Protein AF-A0A6V8NUE0-F1 (afdb_monomer)

Solvent-accessible surface area (backbone atoms only — not comparable to full-atom values): 4497 Å² total; per-residue (Å²): 107,69,63,30,53,58,52,41,49,74,82,45,57,68,78,45,76,45,75,40,62,42,58,65,71,73,71,50,59,92,88,49,55,42,36,31,42,36,30,23,68,68,75,48,73,69,52,53,50,49,45,53,56,30,35,48,68,51,20,56,87,74,78,40,58,53,48,76,47,79,44,26,51,64,68,73,74,108

Organism: NCBI:txid2754717

Mean predicted aligned error: 2.39 Å

Secondary structure (DSSP, 8-state):
-HHHHHHHTTTS-EEEEEEEHHHHHT---TT--EEEEEEES---HHHHHHHHHHHHHHHGGGT--EEEEEEEHHHHH-

Foldseek 3Di:
DVQLQVQLVVPWAWPDKDWDDCVVVVNDDPPDAIEIETETQDDDPVSVVSSVVSQCVVCVVVVHHYDYDYDYPVRVVD

Sequence (78 aa):
MERFRNLVSKRVRVHQVRVFGSRARGNATEESDLDVLIVVDYLNHLIEKYISDCVWEAGFPDDVVVMPIAISLDTLRN

Nearest PDB structures (foldseek):
  8xeo-assembly1_A  TM=7.781E-01  e=8.178E-03  Legionella pneumophila
  8xeh-assembly1_E  TM=7.929E-01  e=1.151E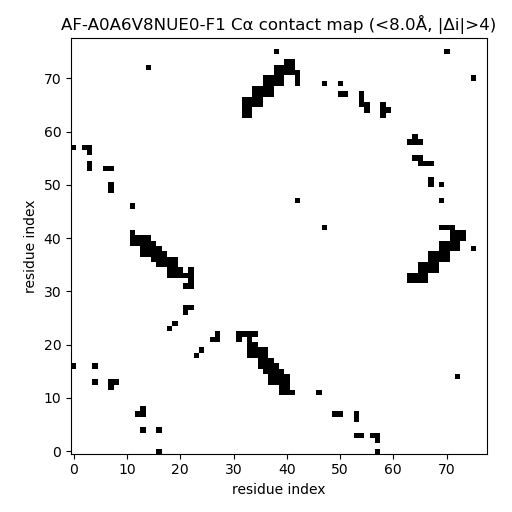-02  Legionella pneumophila
  9g6k-assembly1_UC  TM=6.075E-01  e=1.654E-01  Toxoplasma gondii
  6wuq-assembly1_B  TM=6.779E-01  e=4.937E-01  Streptomyces sp.
  7pnw-assembly1_C  TM=7.275E-01  e=2.074E+00  Mus musculus

pLDDT: mean 96.21, std 3.4, range [72.69, 98.69]

Radius of gyration: 12.41 Å; Cα contacts (8 Å, |Δi|>4): 120; chains: 1; bounding box: 27×30×32 Å

InterPro domains:
  IPR002934 Polymerase, nucleotidyl transferase domain [PF01909] (2-67)
  IPR043519 Nucleotidyltransferase superfamily [G3DSA:3.30.460.10] (1-74)
  IPR043519 Nucleotidyltransferase superfamily [SSF81301] (1-65)
  IPR052548 Type VII toxin-antitoxin system antitoxin [PTHR33933] (5-78)

Structure (mmCIF, N/CA/C/O backbone):
data_AF-A0A6V8NUE0-F1
#
_entry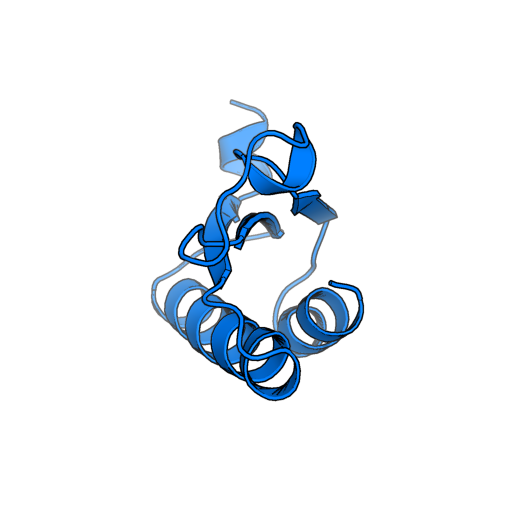.id   AF-A0A6V8NUE0-F1
#
loop_
_atom_site.group_PDB
_atom_site.id
_atom_site.type_symbol
_atom_site.label_atom_id
_atom_site.label_alt_id
_atom_site.label_comp_id
_atom_site.label_asym_id
_atom_site.label_entity_id
_atom_site.label_seq_id
_atom_site.pdbx_PDB_ins_code
_atom_site.Cartn_x
_atom_site.Cartn_y
_atom_site.Cartn_z
_atom_site.occupancy
_atom_site.B_iso_or_equiv
_atom_site.auth_seq_id
_atom_site.auth_comp_id
_atom_site.auth_asym_id
_atom_site.auth_atom_id
_atom_site.pdbx_PDB_model_num
ATOM 1 N N . MET A 1 1 ? -2.719 -4.046 -8.325 1.00 89.25 1 MET A N 1
ATOM 2 C CA . MET A 1 1 ? -3.422 -3.163 -7.353 1.00 89.25 1 MET A CA 1
ATOM 3 C C . MET A 1 1 ? -4.721 -3.739 -6.804 1.00 89.25 1 MET A C 1
ATOM 5 O O . MET A 1 1 ? -4.994 -3.556 -5.624 1.00 89.25 1 M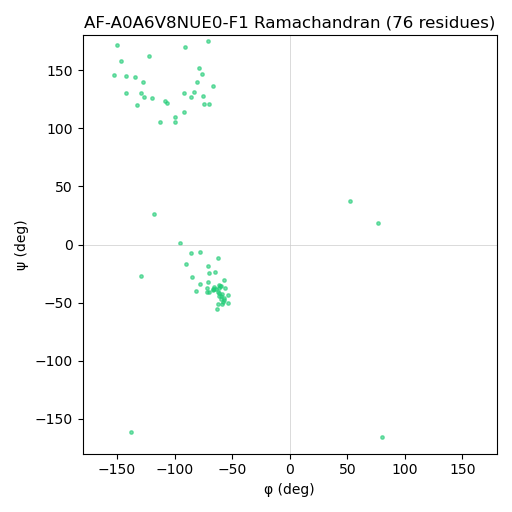ET A O 1
ATOM 9 N N . GLU A 1 2 ? -5.508 -4.464 -7.599 1.00 93.81 2 GLU A N 1
ATOM 10 C CA . GLU A 1 2 ? -6.719 -5.131 -7.096 1.00 93.81 2 GLU A CA 1
ATOM 11 C C . GLU A 1 2 ? -6.418 -6.135 -5.970 1.00 93.81 2 GLU A C 1
ATOM 13 O O . GLU A 1 2 ? -7.066 -6.097 -4.927 1.00 93.81 2 GLU A O 1
ATOM 18 N N . ARG A 1 3 ? -5.349 -6.938 -6.108 1.00 95.62 3 ARG A N 1
ATOM 19 C CA . ARG A 1 3 ? -4.855 -7.814 -5.031 1.00 95.62 3 ARG A CA 1
ATOM 20 C C . ARG A 1 3 ? -4.585 -7.049 -3.734 1.00 95.62 3 ARG A C 1
ATOM 22 O O . ARG A 1 3 ? -5.089 -7.443 -2.691 1.00 95.62 3 ARG A O 1
ATOM 29 N N . PHE A 1 4 ? -3.842 -5.942 -3.806 1.00 97.69 4 PHE A N 1
ATOM 30 C CA . PHE A 1 4 ? -3.552 -5.094 -2.646 1.00 97.69 4 PHE A CA 1
ATOM 31 C C . PHE A 1 4 ? -4.837 -4.589 -1.975 1.00 97.69 4 PHE A C 1
ATOM 33 O O . PHE A 1 4 ? -5.008 -4.757 -0.768 1.00 97.69 4 PHE A O 1
ATOM 40 N N . ARG A 1 5 ? -5.790 -4.066 -2.762 1.00 98.25 5 ARG A N 1
ATOM 41 C CA . ARG A 1 5 ? -7.099 -3.636 -2.249 1.00 98.25 5 ARG A CA 1
ATOM 42 C C . ARG A 1 5 ? -7.827 -4.770 -1.531 1.00 98.25 5 ARG A C 1
ATOM 44 O O . ARG A 1 5 ? -8.346 -4.555 -0.437 1.00 98.25 5 ARG A O 1
ATOM 51 N N . ASN A 1 6 ? -7.858 -5.956 -2.133 1.00 98.25 6 ASN A N 1
ATOM 52 C CA . ASN A 1 6 ? -8.542 -7.123 -1.584 1.00 98.25 6 ASN A CA 1
ATOM 53 C C . ASN A 1 6 ? -7.890 -7.613 -0.290 1.00 98.25 6 ASN A C 1
ATOM 55 O O . ASN A 1 6 ? -8.606 -7.998 0.629 1.00 98.25 6 ASN A O 1
ATOM 59 N N . LEU A 1 7 ? -6.558 -7.573 -0.193 1.00 98.31 7 LEU A N 1
ATOM 60 C CA . LEU A 1 7 ? -5.837 -7.905 1.034 1.00 98.31 7 LEU A CA 1
ATOM 61 C C . LEU A 1 7 ? -6.200 -6.931 2.155 1.00 98.31 7 LEU A C 1
ATOM 63 O O . LEU A 1 7 ? -6.719 -7.370 3.175 1.00 98.31 7 LEU A O 1
ATOM 67 N N . VAL A 1 8 ? -6.045 -5.623 1.938 1.00 98.50 8 VAL A N 1
ATOM 68 C CA . VAL A 1 8 ? -6.331 -4.611 2.970 1.00 98.50 8 VAL A CA 1
ATOM 69 C C . VAL A 1 8 ? -7.803 -4.645 3.408 1.00 98.50 8 VAL A C 1
ATOM 71 O O . VAL A 1 8 ? -8.103 -4.563 4.603 1.00 98.50 8 VAL A O 1
ATOM 74 N N . SER A 1 9 ? -8.720 -4.879 2.463 1.00 98.44 9 SER A N 1
ATOM 75 C CA . SER A 1 9 ? -10.166 -4.956 2.725 1.00 98.44 9 SER A CA 1
ATOM 76 C C . SER A 1 9 ? -10.576 -6.098 3.664 1.00 98.44 9 SER A C 1
ATOM 78 O O . SER A 1 9 ? -11.709 -6.109 4.139 1.00 98.44 9 SER A O 1
ATOM 80 N N . LYS A 1 10 ? -9.681 -7.048 3.975 1.00 98.31 10 LYS A N 1
ATOM 81 C CA . LYS A 1 10 ? -9.947 -8.110 4.961 1.00 98.31 10 LYS A CA 1
ATOM 82 C C . LYS A 1 10 ? -9.993 -7.603 6.406 1.00 98.31 10 LYS A C 1
ATOM 84 O O . LYS A 1 10 ? -10.496 -8.326 7.261 1.00 98.31 10 LYS A O 1
ATOM 89 N N . ARG A 1 11 ? -9.443 -6.417 6.708 1.00 98.12 11 ARG A N 1
ATOM 90 C CA . ARG A 1 11 ? -9.400 -5.871 8.084 1.00 98.12 11 ARG A CA 1
ATOM 91 C C . ARG A 1 11 ? -9.920 -4.449 8.228 1.00 98.12 11 ARG A C 1
ATOM 93 O O . ARG A 1 11 ? -10.351 -4.082 9.315 1.00 98.12 11 ARG A O 1
ATOM 100 N N . VAL A 1 12 ? -9.845 -3.650 7.171 1.00 98.06 12 VAL A N 1
ATOM 101 C CA . VAL A 1 12 ? -10.174 -2.225 7.220 1.00 98.06 12 VAL A CA 1
ATOM 102 C C . VAL A 1 12 ? -10.890 -1.823 5.935 1.00 98.06 12 VAL A C 1
ATOM 104 O O . VAL A 1 12 ? -10.612 -2.375 4.866 1.00 98.06 12 VAL A O 1
ATOM 107 N N . ARG A 1 13 ? -11.848 -0.896 6.008 1.00 98.44 13 ARG A N 1
ATOM 108 C CA . ARG A 1 13 ? -12.631 -0.520 4.828 1.00 98.44 13 ARG A CA 1
ATOM 109 C C . ARG A 1 13 ? -11.783 0.350 3.907 1.00 98.44 13 ARG A C 1
ATOM 111 O O . ARG A 1 13 ? -11.376 1.442 4.281 1.00 98.44 13 ARG A O 1
ATOM 118 N N . VAL A 1 14 ? -11.589 -0.090 2.664 1.00 98.50 14 VAL A N 1
ATOM 119 C CA . VAL A 1 14 ? -10.845 0.679 1.655 1.00 98.50 14 VAL A CA 1
ATOM 120 C C . VAL A 1 14 ? -11.781 1.557 0.8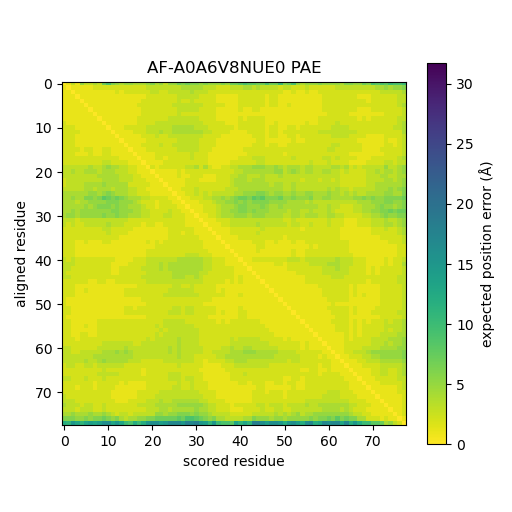25 1.00 98.50 14 VAL A C 1
ATOM 122 O O . VAL A 1 14 ? -12.576 1.067 0.016 1.00 98.50 14 VAL A O 1
ATOM 125 N N . HIS A 1 15 ? -11.638 2.870 0.961 1.00 98.12 15 HIS A N 1
ATOM 126 C CA . HIS A 1 15 ? -12.394 3.861 0.196 1.00 98.12 15 HIS A CA 1
ATOM 127 C C . HIS A 1 15 ? -11.808 4.096 -1.193 1.00 98.12 15 HIS A C 1
ATOM 129 O O . HIS A 1 15 ? -12.556 4.201 -2.163 1.00 98.12 15 HIS A O 1
ATOM 135 N N . GLN A 1 16 ? -10.482 4.133 -1.309 1.00 97.56 16 GLN A N 1
ATOM 136 C CA . GLN A 1 16 ? -9.805 4.429 -2.567 1.00 97.56 16 GLN A CA 1
ATOM 137 C C . GLN A 1 16 ? -8.425 3.778 -2.602 1.00 97.56 16 GLN A C 1
ATOM 139 O O . GLN A 1 16 ? -7.745 3.700 -1.584 1.00 97.56 16 GLN A O 1
ATOM 144 N N . VAL A 1 17 ? -8.014 3.347 -3.794 1.00 97.69 17 VAL A N 1
ATOM 145 C CA . VAL A 1 17 ? -6.624 3.011 -4.117 1.00 97.69 17 VAL A CA 1
ATOM 146 C C . VAL A 1 17 ? -6.266 3.757 -5.396 1.00 97.69 17 VAL A C 1
ATOM 148 O O . VAL A 1 17 ? -7.041 3.722 -6.356 1.00 97.69 17 VAL A O 1
ATOM 151 N N . ARG A 1 18 ? -5.135 4.460 -5.421 1.00 96.81 18 ARG A N 1
ATOM 152 C CA . ARG A 1 18 ? -4.678 5.202 -6.602 1.00 96.81 18 ARG A CA 1
ATOM 153 C C . ARG A 1 18 ? -3.165 5.111 -6.737 1.00 96.81 18 ARG A C 1
ATOM 155 O O . ARG A 1 18 ? -2.452 5.391 -5.786 1.00 96.81 18 ARG A O 1
ATOM 162 N N . VAL A 1 19 ? -2.698 4.766 -7.931 1.00 96.50 19 VAL A N 1
ATOM 163 C CA . VAL A 1 19 ? -1.272 4.814 -8.273 1.00 96.50 19 VAL A CA 1
ATOM 164 C C . VAL A 1 19 ? -0.891 6.251 -8.621 1.00 96.50 19 VAL A C 1
ATOM 166 O O . VAL A 1 19 ? -1.662 6.950 -9.285 1.00 96.50 19 VAL A O 1
ATOM 169 N N . PHE A 1 20 ? 0.284 6.688 -8.188 1.00 94.88 20 PHE A N 1
ATOM 170 C CA . PHE A 1 20 ? 0.881 7.952 -8.608 1.00 94.88 20 PHE A CA 1
ATOM 171 C C . PHE A 1 20 ? 2.382 7.758 -8.874 1.00 94.88 20 PHE A C 1
ATOM 173 O O . PHE A 1 20 ? 2.824 6.648 -9.161 1.00 94.88 20 PHE A O 1
ATOM 180 N N . GLY A 1 21 ? 3.152 8.844 -8.893 1.00 95.19 21 GLY A N 1
ATOM 181 C CA . GLY A 1 21 ? 4.596 8.751 -9.095 1.00 95.19 21 GLY A CA 1
ATOM 182 C C . GLY A 1 21 ? 5.012 8.570 -10.554 1.00 95.19 21 GLY A C 1
ATOM 183 O O . GLY A 1 21 ? 4.244 8.831 -11.488 1.00 95.19 21 GLY A O 1
ATOM 184 N N . SER A 1 22 ? 6.272 8.188 -10.750 1.00 96.31 22 SER A N 1
ATOM 185 C CA . SER A 1 22 ? 6.899 8.106 -12.075 1.00 96.31 22 SER A CA 1
ATOM 186 C C . SER A 1 22 ? 6.281 7.014 -12.951 1.00 96.31 22 SER A C 1
ATOM 188 O O . SER A 1 22 ? 6.026 7.247 -14.136 1.00 96.31 22 SER A O 1
ATOM 190 N N . ARG A 1 23 ? 5.937 5.857 -12.361 1.00 94.50 23 ARG A N 1
ATOM 191 C CA . ARG A 1 23 ? 5.287 4.743 -13.074 1.00 94.50 23 ARG A CA 1
ATOM 192 C C . ARG A 1 23 ? 3.904 5.125 -13.600 1.00 94.50 23 ARG A C 1
ATOM 194 O O . ARG A 1 23 ? 3.573 4.776 -14.727 1.00 94.50 23 ARG A O 1
ATOM 201 N N . ALA A 1 24 ? 3.129 5.908 -12.846 1.00 95.12 24 ALA A N 1
ATOM 202 C CA . ALA A 1 24 ? 1.842 6.421 -13.325 1.00 95.12 24 ALA A CA 1
ATOM 203 C C . ALA A 1 24 ? 1.981 7.490 -14.423 1.00 95.12 24 ALA A C 1
ATOM 205 O O . ALA A 1 24 ? 1.115 7.591 -15.288 1.00 95.12 24 ALA A O 1
ATOM 206 N N . ARG A 1 25 ? 3.048 8.301 -14.388 1.00 96.19 25 ARG A N 1
ATOM 207 C CA . ARG A 1 25 ? 3.292 9.378 -15.366 1.00 96.19 25 ARG A CA 1
ATOM 208 C C . ARG A 1 25 ? 4.011 8.918 -16.636 1.00 96.19 25 ARG A C 1
ATOM 210 O O . ARG A 1 25 ? 4.140 9.713 -17.561 1.00 96.19 25 ARG A O 1
ATOM 217 N N . GLY A 1 26 ? 4.480 7.671 -16.683 1.00 95.81 26 GLY A N 1
ATOM 218 C CA . GLY A 1 26 ? 5.194 7.115 -17.835 1.00 95.81 26 GLY A CA 1
ATOM 219 C C . GLY A 1 26 ? 6.648 7.579 -17.960 1.00 95.81 26 GLY A C 1
ATOM 220 O O . GLY A 1 26 ? 7.224 7.467 -19.036 1.00 95.81 26 GLY A O 1
ATOM 221 N N . ASN A 1 27 ? 7.245 8.100 -16.884 1.00 95.88 27 ASN A N 1
ATOM 222 C CA . ASN A 1 27 ? 8.651 8.519 -16.849 1.00 95.88 27 ASN A CA 1
ATOM 223 C C . ASN A 1 27 ? 9.482 7.729 -15.823 1.00 95.88 27 ASN A C 1
ATOM 225 O O . ASN A 1 27 ? 10.464 8.241 -15.291 1.00 95.88 27 ASN A O 1
ATOM 229 N N . ALA A 1 28 ? 9.056 6.502 -15.521 1.00 95.69 28 ALA A N 1
ATOM 230 C CA . ALA A 1 28 ? 9.777 5.579 -14.655 1.00 95.69 28 ALA A CA 1
ATOM 231 C C . ALA A 1 28 ? 10.981 4.944 -15.356 1.00 95.69 28 ALA A C 1
ATOM 233 O O . ALA A 1 28 ? 10.947 4.654 -16.551 1.00 95.69 28 ALA A O 1
ATOM 234 N N . THR A 1 29 ? 12.015 4.682 -14.567 1.00 94.62 29 THR A N 1
ATOM 235 C CA . THR A 1 29 ? 13.105 3.756 -14.882 1.00 94.62 29 THR A CA 1
ATOM 236 C C . THR A 1 29 ? 12.766 2.356 -14.363 1.00 94.62 29 THR A C 1
ATOM 238 O O . THR A 1 29 ? 11.817 2.187 -13.594 1.00 94.62 29 THR A O 1
ATOM 241 N N . GLU A 1 30 ? 13.553 1.349 -14.743 1.00 90.94 30 GLU A N 1
ATOM 242 C CA . GLU A 1 30 ? 13.404 -0.021 -14.224 1.00 90.94 30 GLU A CA 1
ATOM 243 C C . GLU A 1 30 ? 13.494 -0.070 -12.689 1.00 90.94 30 GLU A C 1
ATOM 245 O O . GLU A 1 30 ? 12.712 -0.764 -12.045 1.00 90.94 30 GLU A O 1
ATOM 250 N N . GLU A 1 31 ? 14.366 0.756 -12.106 1.00 92.25 31 GLU A N 1
ATOM 251 C CA . GLU A 1 31 ? 14.590 0.869 -10.657 1.00 92.25 31 GLU A CA 1
ATOM 252 C C . GLU A 1 31 ? 13.517 1.684 -9.917 1.00 92.25 31 GLU A C 1
ATOM 254 O O . GLU A 1 31 ? 13.548 1.779 -8.692 1.00 92.25 31 GLU A O 1
ATOM 259 N N . SER A 1 32 ? 12.578 2.311 -10.634 1.00 95.31 32 SER A N 1
ATOM 260 C CA . SER A 1 32 ? 11.533 3.112 -9.991 1.00 95.31 32 SER A CA 1
ATOM 261 C C . SER A 1 32 ? 10.594 2.227 -9.176 1.00 95.31 32 SER A C 1
ATOM 263 O O . SER A 1 32 ? 10.117 1.199 -9.665 1.00 95.31 32 SER A O 1
ATOM 265 N N . ASP A 1 33 ? 10.250 2.669 -7.975 1.00 95.88 33 ASP A N 1
ATOM 266 C CA . ASP A 1 33 ? 9.182 2.094 -7.169 1.00 95.88 33 ASP A CA 1
ATOM 267 C C . ASP A 1 33 ? 7.789 2.408 -7.751 1.00 95.88 33 ASP A C 1
ATOM 269 O O . ASP A 1 33 ? 7.618 3.084 -8.775 1.00 95.88 33 ASP A O 1
ATOM 273 N N . LEU A 1 34 ? 6.764 1.827 -7.130 1.00 96.19 34 LEU A N 1
ATOM 274 C CA . LEU A 1 34 ? 5.364 2.093 -7.419 1.00 96.19 34 LEU A CA 1
ATOM 275 C C . LEU A 1 34 ? 4.717 2.784 -6.223 1.00 96.19 34 LEU A C 1
ATOM 277 O O . LEU A 1 34 ? 4.384 2.145 -5.226 1.00 96.19 34 LEU A O 1
ATOM 281 N N . ASP A 1 35 ? 4.469 4.077 -6.357 1.00 96.94 35 ASP A N 1
ATOM 282 C CA . ASP A 1 35 ? 3.754 4.841 -5.348 1.00 96.94 35 ASP A CA 1
ATOM 283 C C . ASP A 1 35 ? 2.244 4.553 -5.369 1.00 96.94 35 ASP A C 1
ATOM 285 O O . ASP A 1 35 ? 1.576 4.679 -6.408 1.00 96.94 35 ASP A O 1
ATOM 289 N N . VAL A 1 36 ? 1.671 4.211 -4.212 1.00 97.56 36 VAL A N 1
ATOM 290 C CA . VAL A 1 36 ? 0.246 3.875 -4.087 1.00 97.56 36 VAL A CA 1
ATOM 291 C C . VAL A 1 36 ? -0.395 4.595 -2.912 1.00 97.56 36 VAL A C 1
ATOM 293 O O . VAL A 1 36 ? -0.057 4.371 -1.756 1.00 97.56 36 VAL A O 1
ATOM 296 N N . LEU A 1 37 ? -1.406 5.408 -3.204 1.00 97.75 37 LEU A N 1
ATOM 297 C CA . LEU A 1 37 ? -2.274 6.018 -2.208 1.00 97.75 37 LEU A CA 1
ATOM 298 C C . LEU A 1 37 ? -3.355 5.009 -1.847 1.00 97.75 37 LEU A C 1
ATOM 300 O O . LEU A 1 37 ? -4.041 4.495 -2.737 1.00 97.75 37 LEU A O 1
ATOM 304 N N . ILE A 1 38 ? -3.566 4.796 -0.554 1.00 98.50 38 ILE A N 1
ATOM 305 C CA . ILE A 1 38 ? -4.707 4.054 -0.033 1.00 98.50 38 ILE A CA 1
ATOM 306 C C . ILE A 1 38 ? -5.450 4.887 1.010 1.00 98.50 38 ILE A C 1
ATOM 308 O O . ILE A 1 38 ? -4.865 5.393 1.964 1.00 98.50 38 ILE A O 1
ATOM 312 N N . VAL A 1 39 ? -6.760 5.026 0.806 1.00 98.44 39 VAL A N 1
AT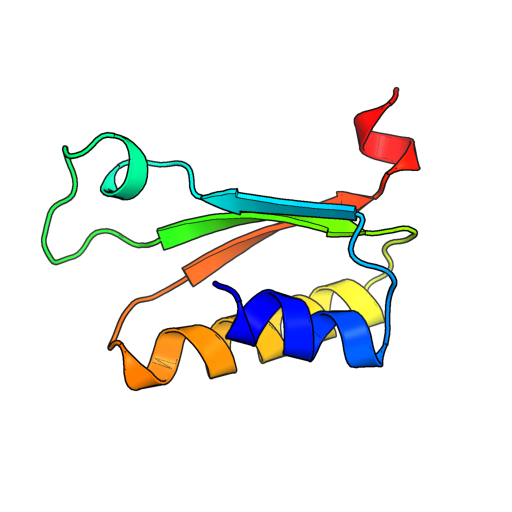OM 313 C CA . VAL A 1 39 ? -7.659 5.735 1.721 1.00 98.44 39 VAL A CA 1
ATOM 314 C C . VAL A 1 39 ? -8.495 4.705 2.462 1.00 98.44 39 VAL A C 1
ATOM 316 O O . VAL A 1 39 ? -9.210 3.924 1.823 1.00 98.44 39 VAL A O 1
ATOM 319 N N . VAL A 1 40 ? -8.423 4.712 3.788 1.00 98.62 40 VAL A N 1
ATOM 320 C CA . VAL A 1 40 ? -9.142 3.777 4.667 1.00 98.62 40 VAL A CA 1
ATOM 321 C C . VAL A 1 40 ? -10.044 4.510 5.655 1.00 98.62 40 VAL A C 1
ATOM 323 O O . VAL A 1 40 ? -9.911 5.715 5.833 1.00 98.62 40 VAL A O 1
ATOM 326 N N . ASP A 1 41 ? -11.006 3.821 6.260 1.00 97.88 41 ASP A N 1
ATOM 327 C CA . ASP A 1 41 ? -11.941 4.434 7.212 1.00 97.88 41 ASP A CA 1
ATOM 328 C C . ASP A 1 41 ? -11.252 4.928 8.492 1.00 97.88 41 ASP A C 1
ATOM 330 O O . ASP A 1 41 ? -11.602 5.997 8.985 1.00 97.88 41 ASP A O 1
ATOM 334 N N . TYR A 1 42 ? -10.238 4.215 8.988 1.00 97.69 42 TYR A N 1
ATOM 335 C CA . TYR A 1 42 ? -9.399 4.660 10.104 1.00 97.69 42 TYR A CA 1
ATOM 336 C C . TYR A 1 42 ? -7.952 4.174 9.964 1.00 97.6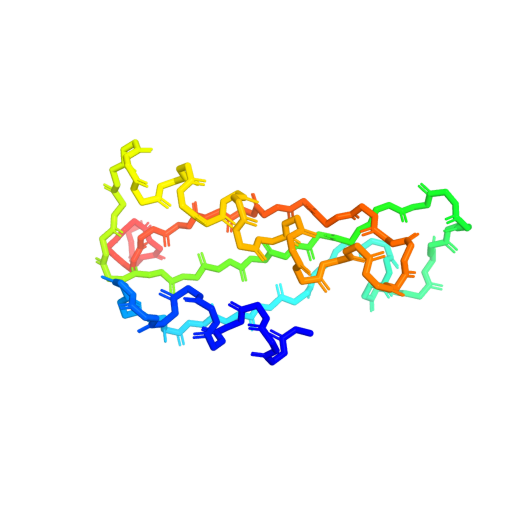9 42 TYR A C 1
ATOM 338 O O . TYR A 1 42 ? -7.674 3.173 9.303 1.00 97.69 42 TYR A O 1
ATOM 346 N N . LEU A 1 43 ? -7.027 4.871 10.628 1.00 98.06 43 LEU A N 1
ATOM 347 C CA . LEU A 1 43 ? -5.626 4.471 10.736 1.00 98.06 43 LEU A CA 1
ATOM 348 C C . LEU A 1 43 ? -5.165 4.444 12.189 1.00 98.06 43 LEU A C 1
ATOM 350 O O . LEU A 1 43 ? -5.501 5.306 12.995 1.00 98.06 43 LEU A O 1
ATOM 354 N N . ASN A 1 44 ? -4.377 3.424 12.494 1.00 97.75 44 ASN A N 1
ATOM 355 C CA . ASN A 1 44 ? -3.559 3.296 13.689 1.00 97.75 44 ASN A CA 1
ATOM 356 C C . ASN A 1 44 ? -2.324 2.459 13.321 1.00 97.75 44 ASN A C 1
ATOM 358 O O . ASN A 1 44 ? -2.288 1.857 12.245 1.00 97.75 44 ASN A O 1
ATOM 362 N N . HIS A 1 45 ? -1.350 2.346 14.223 1.00 97.94 45 HIS A N 1
ATOM 363 C CA . HIS A 1 45 ? -0.106 1.619 13.943 1.00 97.94 45 HIS A CA 1
ATOM 364 C C . HIS A 1 45 ? -0.295 0.151 13.527 1.00 97.94 45 HIS A C 1
ATOM 366 O O . HIS A 1 45 ? 0.491 -0.377 12.740 1.00 97.94 45 HIS A O 1
ATOM 372 N N . LEU A 1 46 ? -1.341 -0.527 14.016 1.00 98.38 46 LEU A N 1
ATOM 373 C CA . LEU A 1 46 ? -1.628 -1.909 13.619 1.00 98.38 46 LEU A CA 1
ATOM 374 C C . LEU A 1 46 ? -2.150 -1.984 12.181 1.00 98.38 46 LEU A C 1
ATOM 376 O O . LEU A 1 46 ? -1.756 -2.883 11.437 1.00 98.38 46 LEU A O 1
ATOM 380 N N . ILE A 1 47 ? -3.015 -1.048 11.783 1.00 98.44 47 ILE A N 1
ATOM 381 C CA . ILE A 1 47 ? -3.514 -0.955 10.409 1.00 98.44 47 ILE A CA 1
ATOM 382 C C . ILE A 1 47 ? -2.411 -0.493 9.456 1.00 98.44 47 ILE A C 1
ATOM 384 O O . ILE A 1 47 ? -2.282 -1.071 8.383 1.00 98.44 47 ILE A O 1
ATOM 388 N N . GLU A 1 48 ? -1.575 0.469 9.847 1.00 98.25 48 GLU A N 1
ATOM 389 C CA . GLU A 1 48 ? -0.417 0.909 9.055 1.00 98.25 48 GLU A CA 1
ATOM 390 C C . GLU A 1 48 ? 0.534 -0.255 8.770 1.00 98.25 48 GLU A C 1
ATOM 392 O O . GLU A 1 48 ? 0.868 -0.524 7.613 1.00 98.25 48 GLU A O 1
ATOM 397 N N . LYS A 1 49 ? 0.904 -1.013 9.812 1.00 98.44 49 LYS A N 1
ATOM 398 C CA . LYS A 1 49 ? 1.721 -2.216 9.645 1.00 98.44 49 LYS A CA 1
ATOM 399 C C . LYS A 1 49 ? 1.035 -3.240 8.742 1.00 98.44 49 LYS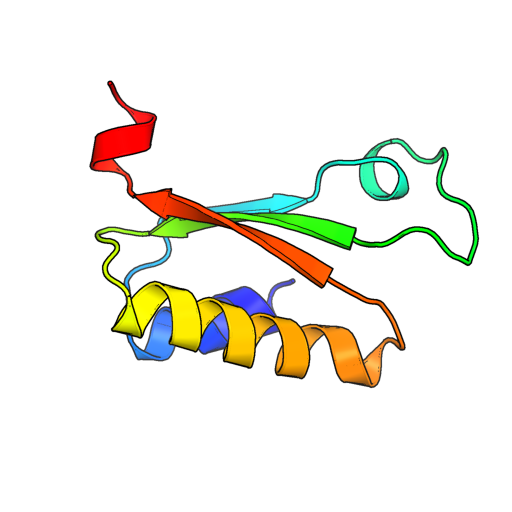 A C 1
ATOM 401 O O . LYS A 1 49 ? 1.678 -3.795 7.857 1.00 98.44 49 LYS A O 1
ATOM 406 N N . TYR A 1 50 ? -0.260 -3.475 8.937 1.00 98.69 50 TYR A N 1
ATOM 407 C CA . TYR A 1 50 ? -1.009 -4.418 8.113 1.00 98.69 50 TYR A CA 1
ATOM 408 C C . TYR A 1 50 ? -1.045 -4.013 6.633 1.00 98.69 50 TYR A C 1
ATOM 410 O O . TYR A 1 50 ? -0.877 -4.864 5.763 1.00 98.69 50 TYR A O 1
ATOM 418 N N . ILE A 1 51 ? -1.232 -2.724 6.341 1.00 98.62 51 ILE A N 1
ATOM 419 C CA . ILE A 1 51 ? -1.184 -2.179 4.982 1.00 98.62 51 ILE A CA 1
ATOM 420 C C . ILE A 1 51 ? 0.202 -2.400 4.370 1.00 98.62 51 ILE A C 1
ATOM 422 O O . ILE A 1 51 ? 0.280 -2.846 3.227 1.00 98.62 51 ILE A O 1
ATOM 426 N N . SER A 1 52 ? 1.273 -2.147 5.129 1.00 97.88 52 SER A N 1
ATOM 427 C CA . SER A 1 52 ? 2.652 -2.398 4.691 1.00 97.88 52 SER A CA 1
ATOM 428 C C . SER A 1 52 ? 2.889 -3.879 4.358 1.00 97.88 52 SER A C 1
ATOM 430 O O . SER A 1 52 ? 3.354 -4.208 3.267 1.00 97.88 52 SER A O 1
ATOM 432 N N . ASP A 1 53 ? 2.452 -4.797 5.225 1.00 98.31 53 ASP A N 1
ATOM 433 C CA . ASP A 1 53 ? 2.567 -6.239 4.973 1.00 98.31 53 ASP A CA 1
ATOM 434 C C . ASP A 1 53 ? 1.760 -6.655 3.714 1.00 98.31 53 ASP A C 1
ATOM 436 O O . ASP A 1 53 ? 2.237 -7.427 2.879 1.00 98.31 53 ASP A O 1
ATOM 440 N N . CYS A 1 54 ? 0.556 -6.097 3.524 1.00 98.38 54 CYS A N 1
ATOM 441 C CA . CYS A 1 54 ? -0.286 -6.370 2.352 1.00 98.38 54 CYS A CA 1
ATOM 442 C C . CYS A 1 54 ? 0.310 -5.836 1.046 1.00 98.38 54 CYS A C 1
ATOM 444 O O . CYS A 1 54 ? 0.138 -6.461 -0.004 1.00 98.38 54 CYS A O 1
ATOM 446 N N . VAL A 1 55 ? 0.945 -4.661 1.077 1.00 97.06 55 VAL A N 1
ATOM 447 C CA . VAL A 1 55 ? 1.519 -4.060 -0.130 1.00 97.06 55 VAL A CA 1
ATOM 448 C C . VAL A 1 55 ? 2.762 -4.823 -0.572 1.00 97.06 55 VAL A C 1
ATOM 450 O O . VAL A 1 55 ? 2.925 -5.061 -1.768 1.00 97.06 55 VAL A O 1
ATOM 453 N N . TRP A 1 56 ? 3.566 -5.292 0.388 1.00 96.38 56 TRP A N 1
ATOM 454 C CA . TRP A 1 56 ? 4.693 -6.180 0.127 1.00 96.38 56 TRP A CA 1
ATOM 455 C C . TRP A 1 56 ? 4.228 -7.474 -0.546 1.00 96.38 56 TRP A C 1
ATOM 457 O O . TRP A 1 56 ? 4.706 -7.823 -1.622 1.00 96.38 56 TRP A O 1
ATOM 467 N N . GLU A 1 57 ? 3.219 -8.143 0.025 1.00 96.75 57 GLU A N 1
ATOM 468 C CA . GLU A 1 57 ? 2.653 -9.372 -0.549 1.00 96.75 57 GLU A CA 1
ATOM 469 C C . GLU A 1 57 ? 2.091 -9.156 -1.966 1.00 96.75 57 GLU A C 1
ATOM 471 O O . GLU A 1 57 ? 2.155 -10.045 -2.819 1.00 96.75 57 GLU A O 1
ATOM 476 N N . ALA A 1 58 ? 1.514 -7.981 -2.223 1.00 96.00 58 ALA A N 1
ATOM 477 C CA . ALA A 1 58 ? 0.925 -7.660 -3.512 1.00 96.00 58 ALA A CA 1
ATOM 478 C C . ALA A 1 58 ? 1.959 -7.294 -4.586 1.00 96.00 58 ALA A C 1
ATOM 480 O O . ALA A 1 58 ? 1.699 -7.596 -5.747 1.00 96.00 58 ALA A O 1
ATOM 481 N N . GLY A 1 59 ? 3.066 -6.640 -4.220 1.00 94.69 59 GLY A N 1
ATOM 482 C CA . GLY A 1 59 ? 4.121 -6.218 -5.149 1.00 94.69 59 GLY A CA 1
ATOM 483 C C . GLY A 1 59 ? 5.155 -7.301 -5.457 1.00 94.69 59 GLY A C 1
ATOM 484 O O . GLY A 1 59 ? 5.697 -7.331 -6.558 1.00 94.69 59 GLY A O 1
ATOM 485 N N . PHE A 1 60 ? 5.382 -8.230 -4.521 1.00 93.94 60 PHE A N 1
ATOM 486 C CA . PHE A 1 60 ? 6.417 -9.262 -4.637 1.00 93.94 60 PHE A CA 1
ATOM 487 C C . PHE A 1 60 ? 6.355 -10.112 -5.925 1.00 93.94 60 PHE A C 1
ATOM 489 O O . PHE A 1 60 ? 7.402 -10.323 -6.529 1.00 93.94 60 PHE A O 1
ATOM 496 N N . PRO A 1 61 ? 5.185 -10.590 -6.402 1.00 95.38 61 PRO A N 1
ATOM 497 C CA . PRO A 1 61 ? 5.120 -11.395 -7.628 1.00 95.38 61 PRO A CA 1
ATOM 498 C C . PRO A 1 61 ? 5.518 -10.643 -8.901 1.00 95.38 61 PRO A C 1
ATOM 500 O O . PRO A 1 61 ? 5.883 -11.285 -9.881 1.00 95.38 61 PRO A O 1
ATOM 503 N N . ASP A 1 62 ? 5.411 -9.314 -8.884 1.00 91.88 62 ASP A N 1
ATOM 504 C CA . ASP A 1 62 ? 5.707 -8.456 -10.029 1.00 91.88 62 ASP A CA 1
ATOM 505 C C . ASP A 1 62 ? 7.150 -7.911 -9.981 1.00 91.88 62 ASP A C 1
ATOM 507 O O . ASP A 1 62 ? 7.528 -7.150 -10.865 1.00 91.88 62 ASP A O 1
ATOM 511 N N . ASP A 1 63 ? 7.943 -8.281 -8.961 1.00 92.19 63 ASP A N 1
ATOM 512 C CA . ASP A 1 63 ? 9.293 -7.753 -8.690 1.00 92.19 63 ASP A CA 1
ATOM 513 C C . ASP A 1 63 ? 9.336 -6.213 -8.628 1.00 92.19 63 ASP A C 1
ATOM 515 O O . ASP A 1 63 ? 10.255 -5.549 -9.104 1.00 92.19 63 ASP A O 1
ATOM 519 N N . VAL A 1 64 ? 8.284 -5.616 -8.055 1.00 91.69 64 VAL A N 1
ATOM 520 C CA . VAL A 1 64 ? 8.15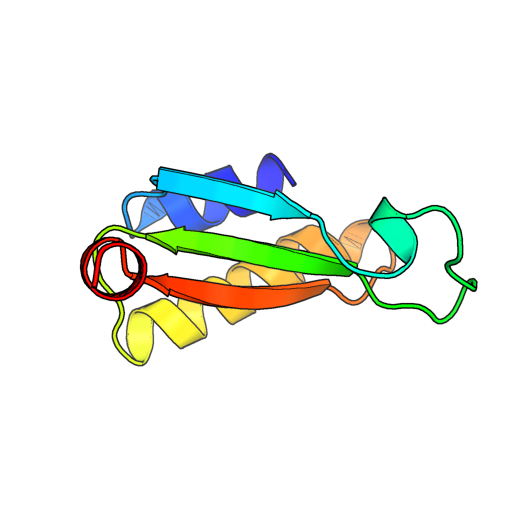7 -4.162 -7.905 1.00 91.69 64 VAL A CA 1
ATOM 521 C C . VAL A 1 64 ? 8.051 -3.801 -6.432 1.00 91.69 64 VAL A C 1
ATOM 523 O O . VAL A 1 64 ? 7.153 -4.255 -5.720 1.00 91.69 64 VAL A O 1
ATOM 526 N N . VAL A 1 65 ? 8.933 -2.906 -5.986 1.00 94.56 65 VAL A N 1
ATOM 527 C CA . VAL A 1 65 ? 8.812 -2.258 -4.679 1.00 94.56 65 VAL A CA 1
ATOM 528 C C . VAL A 1 65 ? 7.628 -1.297 -4.722 1.00 94.56 65 VAL A C 1
ATOM 530 O O . VAL A 1 65 ? 7.593 -0.380 -5.541 1.00 94.56 65 VAL A O 1
ATOM 533 N N . VAL A 1 66 ? 6.645 -1.506 -3.849 1.00 96.69 66 VAL A N 1
ATOM 534 C CA . VAL A 1 66 ? 5.454 -0.657 -3.762 1.00 96.69 66 VAL A CA 1
ATOM 535 C C . VAL A 1 66 ? 5.520 0.169 -2.485 1.00 96.69 66 VAL A C 1
ATOM 537 O O . VAL A 1 66 ? 5.601 -0.394 -1.394 1.00 96.69 66 VAL A O 1
ATOM 540 N N . MET A 1 67 ? 5.441 1.491 -2.620 1.00 96.69 67 MET A N 1
ATOM 541 C CA . MET A 1 67 ? 5.465 2.432 -1.502 1.00 96.69 67 MET A CA 1
ATOM 542 C C . MET A 1 67 ? 4.039 2.882 -1.161 1.00 96.69 67 MET A C 1
ATOM 544 O O . MET A 1 67 ? 3.409 3.596 -1.949 1.00 96.69 67 MET A O 1
ATOM 548 N N . PRO A 1 68 ? 3.478 2.463 -0.010 1.00 97.06 68 PRO A N 1
ATOM 549 C CA . PRO A 1 68 ? 2.125 2.832 0.362 1.00 97.06 68 PRO A CA 1
ATOM 550 C C . PRO A 1 68 ? 2.117 4.192 1.071 1.00 97.06 6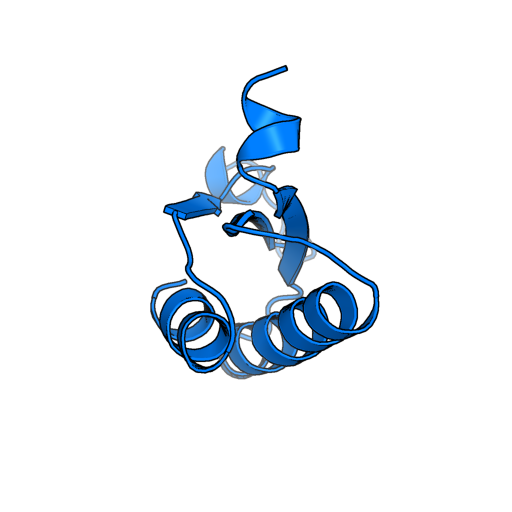8 PRO A C 1
ATOM 552 O O . PRO A 1 68 ? 2.761 4.375 2.101 1.00 97.06 68 PRO A O 1
ATOM 555 N N . ILE A 1 69 ? 1.298 5.121 0.585 1.00 97.31 69 ILE A N 1
ATOM 556 C CA . ILE A 1 69 ? 0.847 6.278 1.361 1.00 97.31 69 ILE A CA 1
ATOM 557 C C . ILE A 1 69 ? -0.548 5.958 1.882 1.00 97.31 69 ILE A C 1
ATOM 559 O O . ILE A 1 69 ? -1.523 5.950 1.128 1.00 97.31 69 ILE A O 1
ATOM 563 N N . ALA A 1 70 ? -0.639 5.661 3.176 1.00 98.06 70 ALA A N 1
ATOM 564 C CA . ALA A 1 70 ? -1.904 5.408 3.845 1.00 98.06 70 ALA A CA 1
ATOM 565 C C . ALA A 1 70 ? -2.452 6.705 4.450 1.00 98.06 70 ALA A C 1
ATOM 567 O O . ALA A 1 70 ? -1.747 7.405 5.172 1.00 98.06 70 ALA A O 1
ATOM 568 N N . ILE A 1 71 ? -3.721 7.007 4.182 1.00 98.12 71 ILE A N 1
ATOM 569 C CA . ILE A 1 71 ? -4.435 8.126 4.804 1.00 98.12 71 ILE A CA 1
ATOM 570 C C . ILE A 1 71 ? -5.824 7.676 5.263 1.00 98.12 71 ILE A C 1
ATOM 572 O O . ILE A 1 71 ? -6.473 6.850 4.615 1.00 98.12 71 ILE A O 1
ATOM 576 N N . SER A 1 72 ? -6.294 8.203 6.394 1.00 98.12 72 SER A N 1
ATOM 577 C CA . SER A 1 72 ? -7.675 7.977 6.816 1.00 98.12 72 SER A CA 1
ATOM 578 C C . SER A 1 72 ? -8.626 8.888 6.033 1.00 98.12 72 SER A C 1
ATOM 580 O O . SER A 1 72 ? -8.249 9.979 5.600 1.00 98.12 72 SER A O 1
ATOM 582 N N . LEU A 1 73 ? -9.872 8.460 5.841 1.00 97.38 73 LEU A N 1
ATOM 583 C CA . LEU A 1 73 ? -10.883 9.251 5.145 1.00 97.38 73 LEU A CA 1
ATOM 584 C C . LEU A 1 73 ? -11.169 10.573 5.867 1.00 97.38 73 LEU A C 1
ATOM 586 O O . LEU A 1 73 ? -11.444 11.570 5.206 1.00 97.38 73 LEU A O 1
ATOM 590 N N . ASP A 1 74 ? -11.110 10.564 7.199 1.00 96.00 74 ASP A N 1
ATOM 591 C CA . ASP A 1 74 ? -11.246 11.767 8.017 1.00 96.00 74 ASP A CA 1
ATOM 592 C C . ASP A 1 74 ? -10.111 12.756 7.720 1.00 96.00 74 ASP A C 1
ATOM 594 O O . ASP A 1 74 ? -10.367 13.887 7.318 1.00 96.00 74 ASP A O 1
ATOM 598 N N . THR A 1 75 ? -8.858 12.292 7.769 1.00 96.81 75 THR A N 1
ATOM 599 C CA . THR A 1 75 ? -7.679 13.118 7.457 1.00 96.81 75 THR A CA 1
ATOM 600 C C . THR A 1 75 ? -7.701 13.663 6.029 1.00 96.81 75 THR A C 1
ATOM 602 O O . THR A 1 75 ? -7.270 14.782 5.811 1.00 96.81 75 THR A O 1
ATOM 605 N N . LEU A 1 76 ? -8.202 12.902 5.051 1.00 93.81 76 LEU A N 1
ATOM 606 C CA . LEU A 1 76 ? -8.256 13.342 3.651 1.00 93.81 76 LEU A CA 1
ATOM 607 C C . LEU A 1 76 ? -9.278 14.466 3.399 1.00 93.81 76 LEU A C 1
ATOM 609 O O . LEU A 1 76 ? -9.177 15.169 2.395 1.00 93.81 76 LEU A O 1
ATOM 613 N N . ARG A 1 77 ? -10.310 14.579 4.241 1.00 91.75 77 ARG A N 1
ATOM 614 C CA . ARG A 1 77 ? -11.403 15.553 4.073 1.00 91.75 77 ARG A CA 1
ATOM 615 C C . ARG A 1 77 ? -11.141 16.892 4.761 1.00 91.75 77 ARG A C 1
ATOM 617 O O . ARG A 1 77 ? -11.855 17.844 4.447 1.00 91.75 77 ARG A O 1
ATOM 624 N N . ASN A 1 78 ? -10.180 16.931 5.679 1.00 72.69 78 ASN A N 1
ATOM 625 C CA . ASN A 1 78 ? -9.766 18.116 6.429 1.00 72.69 78 ASN A CA 1
ATOM 626 C C . ASN A 1 78 ? -8.600 18.822 5.730 1.00 72.69 78 ASN A C 1
ATOM 628 O O . ASN A 1 78 ? -8.553 20.067 5.817 1.00 72.69 78 ASN A O 1
#